Protein AF-A0A963CMS3-F1 (afdb_monomer_lite)

Foldseek 3Di:
DPPVVVVVCCVVPVVVVVVVVCVVVVVVVVVCVVVVVPDDDDPDDDPDDPPVVVVVVVVVVVDDDPVVCVVCVLLNQLVVLQVQLVCLLCQQDPVNQVVCCV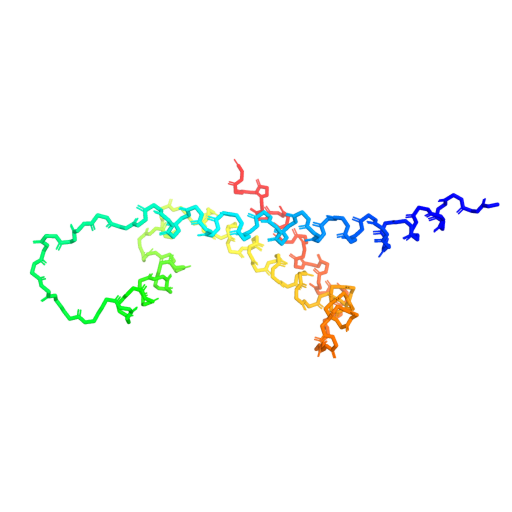PPVDGDHHDDPVVNVVSVVSNVVSVVSND

Sequence (131 aa):
MNESMDFLLWTRGTAFDVAVAIFVVGILIRLFEIISLGRAANLAAPKGSEFLPGMKTILTRTLPEGGTFKRQPLTILAGYLFHIGLLVSLLLFIPHIELFRETFGFGWPGLPNPIVDAAAVLGIVGLLAAL

Secondary structure (DSSP, 8-state):
--HHHHHHHHHHTHHHHHHHHHHHHHHHHHHHHHHHT------SPP-S-SHHHHHHHHHHTTSPPTTHHHH-HHHHHHHHHHHHHHHHHHHHSHHHHHHHHHHHS-------HHHHHHHHHHHHHHHHHH-

pLDDT: mean 91.12, std 6.3, range [59.16, 98.0]

Structure (mmCIF, N/CA/C/O backbone):
data_AF-A0A963CMS3-F1
#
_entry.id   AF-A0A963CMS3-F1
#
loop_
_atom_site.group_PDB
_atom_site.id
_atom_site.type_symbol
_atom_site.label_atom_id
_atom_site.label_alt_id
_atom_site.label_comp_id
_atom_site.label_asym_id
_atom_site.label_entity_id
_atom_site.label_seq_id
_atom_site.pdbx_PDB_ins_code
_atom_site.Cartn_x
_atom_site.Cartn_y
_atom_site.Cartn_z
_atom_site.occupancy
_atom_site.B_iso_or_equiv
_atom_site.auth_seq_id
_atom_site.auth_comp_id
_atom_site.auth_asym_id
_atom_site.auth_atom_id
_atom_site.pdbx_PDB_model_num
ATOM 1 N N . MET A 1 1 ? 23.034 -20.501 -22.072 1.00 59.16 1 MET A N 1
ATOM 2 C CA . MET A 1 1 ? 21.779 -20.129 -21.390 1.00 59.16 1 MET A CA 1
ATOM 3 C C . MET A 1 1 ? 22.159 -19.201 -20.257 1.00 59.16 1 MET A C 1
ATOM 5 O O . MET A 1 1 ? 23.158 -19.470 -19.599 1.00 59.16 1 MET A O 1
ATOM 9 N N . ASN A 1 2 ? 21.499 -18.052 -20.136 1.00 83.38 2 ASN A N 1
ATOM 10 C CA . ASN A 1 2 ? 21.787 -17.111 -19.060 1.00 83.38 2 ASN A CA 1
ATOM 11 C C . ASN A 1 2 ? 20.773 -17.390 -17.952 1.00 83.38 2 ASN A C 1
ATOM 13 O O . ASN A 1 2 ? 19.644 -16.921 -18.046 1.00 83.38 2 ASN A O 1
ATOM 17 N N . GLU A 1 3 ? 21.188 -18.143 -16.932 1.00 89.88 3 GLU A N 1
ATOM 18 C CA . GLU A 1 3 ? 20.364 -18.537 -15.775 1.00 89.88 3 GLU A CA 1
ATOM 19 C C . GLU A 1 3 ? 19.542 -17.365 -15.208 1.00 89.88 3 GLU A C 1
ATOM 21 O O . GLU A 1 3 ? 18.376 -17.520 -14.853 1.00 89.88 3 GLU A O 1
ATOM 26 N N . SER A 1 4 ? 20.116 -16.154 -15.185 1.00 91.12 4 SER A N 1
ATOM 27 C CA . SER A 1 4 ? 19.423 -14.956 -14.693 1.00 91.12 4 SER A CA 1
ATOM 28 C C . SER A 1 4 ? 18.253 -14.513 -15.581 1.00 91.12 4 SER A C 1
ATOM 30 O O . SER A 1 4 ? 17.224 -14.075 -15.067 1.00 91.12 4 SER A O 1
ATOM 32 N N . MET A 1 5 ? 18.380 -14.653 -16.904 1.00 92.56 5 MET A N 1
ATOM 33 C CA . MET A 1 5 ? 17.303 -14.345 -17.847 1.00 92.56 5 MET A CA 1
ATOM 34 C C . MET A 1 5 ? 16.213 -15.409 -17.810 1.00 92.56 5 MET A C 1
ATOM 36 O O . MET A 1 5 ? 15.036 -15.060 -17.839 1.00 92.56 5 MET A O 1
ATOM 40 N N . ASP A 1 6 ? 16.590 -16.680 -17.690 1.00 93.81 6 ASP A N 1
ATOM 41 C CA . ASP A 1 6 ? 15.631 -17.780 -17.587 1.00 93.81 6 ASP A CA 1
ATOM 42 C C . ASP A 1 6 ? 14.807 -17.657 -16.288 1.00 93.81 6 ASP A C 1
ATOM 44 O O . ASP A 1 6 ? 13.578 -17.763 -16.314 1.00 93.81 6 ASP A O 1
ATOM 48 N N . PHE A 1 7 ? 15.450 -17.296 -15.169 1.00 93.75 7 PHE A N 1
ATOM 49 C CA . PHE A 1 7 ? 14.768 -16.979 -13.909 1.00 93.75 7 PHE A CA 1
ATOM 50 C C . PHE A 1 7 ? 13.827 -15.772 -14.032 1.00 93.75 7 PHE A C 1
ATOM 52 O O . PHE A 1 7 ? 12.694 -15.806 -13.546 1.00 93.75 7 PHE A O 1
ATOM 59 N N . LEU A 1 8 ? 14.262 -14.701 -14.703 1.00 90.44 8 LEU A N 1
ATOM 60 C CA . LEU A 1 8 ? 13.435 -13.517 -14.940 1.00 90.44 8 LEU A CA 1
ATOM 61 C C . LEU A 1 8 ? 12.179 -13.851 -15.764 1.00 90.44 8 LEU A C 1
ATOM 63 O O . LEU A 1 8 ? 11.085 -13.390 -15.446 1.00 90.44 8 LEU A O 1
ATOM 67 N N . LEU A 1 9 ? 12.324 -14.652 -16.821 1.00 92.62 9 LEU A N 1
ATOM 68 C CA . LEU A 1 9 ? 11.205 -15.061 -17.671 1.00 92.62 9 LEU A CA 1
ATOM 69 C C . LEU A 1 9 ? 10.224 -15.961 -16.916 1.00 92.62 9 LEU A C 1
ATOM 71 O O . LEU A 1 9 ? 9.014 -15.778 -17.034 1.00 92.62 9 LEU A O 1
ATOM 75 N N . TRP A 1 10 ? 10.725 -16.883 -16.093 1.00 94.31 10 TRP A N 1
ATOM 76 C CA . TRP A 1 10 ? 9.871 -17.713 -15.245 1.00 94.31 10 TRP A CA 1
ATOM 77 C C . TRP A 1 10 ? 9.116 -16.885 -14.196 1.00 94.31 10 TRP A C 1
ATOM 79 O O . TRP A 1 10 ? 7.904 -17.054 -14.043 1.00 94.31 10 TRP A O 1
ATOM 89 N N . THR A 1 11 ? 9.810 -15.965 -13.512 1.00 91.44 11 THR A N 1
ATOM 90 C CA . THR A 1 11 ? 9.212 -15.113 -12.469 1.00 91.44 11 THR A CA 1
ATOM 91 C C . THR A 1 11 ? 8.155 -14.159 -13.009 1.00 91.44 11 THR A C 1
ATOM 93 O O . THR A 1 11 ? 7.147 -13.968 -12.339 1.00 91.44 11 THR A O 1
ATOM 96 N N . ARG A 1 12 ? 8.347 -13.586 -14.206 1.00 86.44 12 ARG A N 1
ATOM 97 C CA . ARG A 1 12 ? 7.353 -12.706 -14.849 1.00 86.44 12 ARG A CA 1
ATOM 98 C C . ARG A 1 12 ? 6.248 -13.452 -15.595 1.00 86.44 12 ARG A C 1
ATOM 100 O O . ARG A 1 12 ? 5.211 -12.861 -15.857 1.00 86.44 12 ARG A O 1
ATOM 107 N N . GLY A 1 13 ? 6.491 -14.702 -15.981 1.00 89.00 13 GLY A N 1
ATOM 108 C CA . GLY A 1 13 ? 5.522 -15.546 -16.672 1.00 89.00 13 GLY A CA 1
ATOM 109 C C . GLY A 1 13 ? 4.814 -16.480 -15.699 1.00 89.00 13 GLY A C 1
ATOM 110 O O . GLY A 1 13 ? 4.064 -16.054 -14.826 1.00 89.00 13 GLY A O 1
ATOM 111 N N . THR A 1 14 ? 5.100 -17.776 -15.820 1.00 94.81 14 THR A N 1
ATOM 112 C CA . THR A 1 14 ? 4.371 -18.840 -15.118 1.00 94.81 14 THR A CA 1
ATOM 113 C C . THR A 1 14 ? 4.286 -18.643 -13.603 1.00 94.81 14 THR A C 1
ATOM 115 O O . THR A 1 14 ? 3.241 -18.917 -13.018 1.00 94.81 14 THR A O 1
ATOM 118 N N . ALA A 1 15 ? 5.355 -18.186 -12.940 1.00 95.06 15 ALA A N 1
ATOM 119 C CA . ALA A 1 15 ? 5.319 -18.001 -11.489 1.00 95.06 15 ALA A CA 1
ATOM 120 C C . ALA A 1 15 ? 4.377 -16.860 -11.074 1.00 95.06 15 ALA A C 1
ATOM 122 O O . ALA A 1 15 ? 3.662 -16.990 -10.079 1.00 95.06 15 ALA A O 1
ATOM 123 N N . PHE A 1 16 ? 4.359 -15.768 -11.843 1.00 90.19 16 PHE A N 1
ATOM 124 C CA . PHE A 1 16 ? 3.450 -14.648 -11.626 1.00 90.19 16 PHE A CA 1
ATOM 125 C C . PHE A 1 16 ? 1.993 -15.077 -11.821 1.00 90.19 16 PHE A C 1
ATOM 127 O O . PHE A 1 16 ? 1.171 -14.836 -10.938 1.00 90.19 16 PHE A O 1
ATOM 134 N N . ASP A 1 17 ? 1.695 -15.807 -12.900 1.00 91.62 17 ASP A N 1
ATOM 135 C CA . ASP A 1 17 ? 0.347 -16.319 -13.176 1.00 91.62 17 ASP A CA 1
ATOM 136 C C . ASP A 1 17 ? -0.168 -17.209 -12.038 1.00 91.62 17 ASP A C 1
ATOM 138 O O . ASP A 1 17 ? -1.303 -17.063 -11.580 1.00 91.62 17 ASP A O 1
ATOM 142 N N . VAL A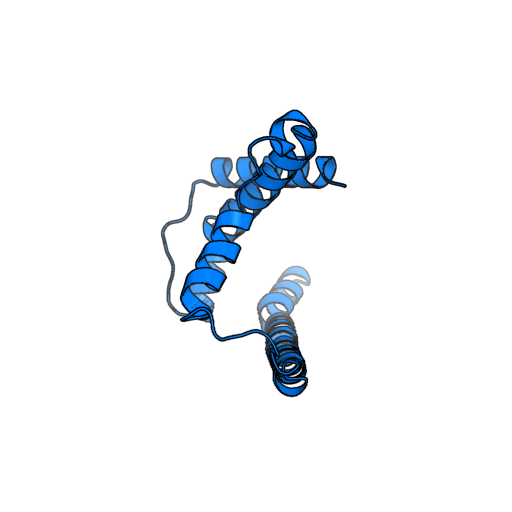 1 18 ? 0.684 -18.105 -11.528 1.00 96.25 18 VAL A N 1
ATOM 143 C CA . VAL A 1 18 ? 0.346 -18.973 -10.391 1.00 96.25 18 VAL A CA 1
ATOM 144 C C . VAL A 1 18 ? 0.102 -18.151 -9.123 1.00 96.25 18 VAL A C 1
ATOM 146 O O . VAL A 1 18 ? -0.879 -18.399 -8.419 1.00 96.25 18 VAL A O 1
ATOM 149 N N . ALA A 1 19 ? 0.949 -17.161 -8.829 1.00 95.25 19 ALA A N 1
ATOM 150 C CA . ALA A 1 19 ? 0.781 -16.298 -7.662 1.00 95.25 19 ALA A CA 1
ATOM 151 C C . ALA A 1 19 ? -0.537 -15.504 -7.722 1.00 95.25 19 ALA A C 1
ATOM 153 O O . ALA A 1 19 ? -1.278 -15.466 -6.736 1.00 95.25 19 ALA A O 1
ATOM 154 N N . VAL A 1 20 ? -0.867 -14.931 -8.884 1.00 91.75 20 VAL A N 1
ATOM 155 C CA . VAL A 1 20 ? -2.128 -14.207 -9.111 1.00 91.75 20 VAL A CA 1
ATOM 156 C C . VAL A 1 20 ? -3.325 -15.149 -9.002 1.00 91.75 20 VAL A C 1
ATOM 158 O O . VAL A 1 20 ? -4.305 -14.807 -8.340 1.00 91.75 20 VAL A O 1
ATOM 161 N N . ALA A 1 21 ? -3.250 -16.352 -9.575 1.00 95.31 21 ALA A N 1
ATOM 162 C CA . ALA A 1 21 ? -4.319 -17.340 -9.478 1.00 95.31 21 ALA A CA 1
ATOM 163 C C . ALA A 1 21 ? -4.605 -17.730 -8.019 1.00 95.31 21 ALA A C 1
ATOM 165 O O . ALA A 1 21 ? -5.761 -17.706 -7.595 1.00 95.31 21 ALA A O 1
ATOM 166 N N . ILE A 1 22 ? -3.565 -18.024 -7.229 1.00 97.50 22 ILE A N 1
ATOM 167 C CA . ILE A 1 22 ? -3.704 -18.342 -5.798 1.00 97.50 22 ILE A CA 1
ATOM 168 C C . ILE A 1 22 ? -4.321 -17.163 -5.041 1.00 97.50 22 ILE A C 1
ATOM 170 O O . ILE A 1 22 ? -5.242 -17.361 -4.250 1.00 97.50 22 ILE A O 1
ATOM 174 N N . PHE A 1 23 ? -3.850 -15.939 -5.293 1.00 95.94 23 PHE A N 1
ATOM 175 C CA . PHE A 1 23 ? -4.376 -14.732 -4.658 1.00 95.94 23 PHE A CA 1
ATOM 176 C C . PHE A 1 23 ? -5.867 -14.521 -4.959 1.00 95.94 23 PHE A C 1
ATOM 178 O O . PHE A 1 23 ? -6.662 -14.344 -4.035 1.00 95.94 23 PHE A O 1
ATOM 185 N N . VAL A 1 24 ? -6.264 -14.594 -6.234 1.00 95.94 24 VAL A N 1
ATOM 186 C CA . VAL A 1 24 ? -7.656 -14.391 -6.66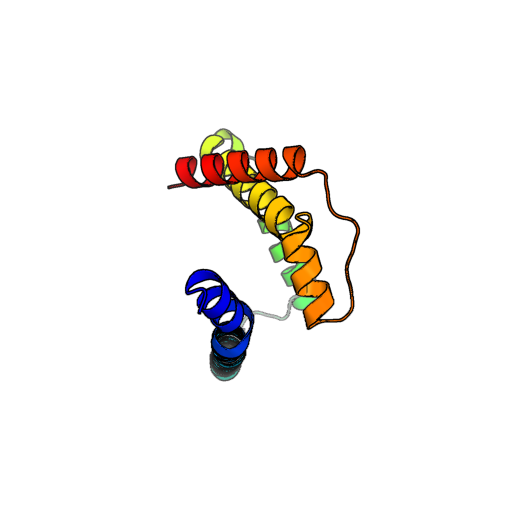3 1.00 95.94 24 VAL A CA 1
ATOM 187 C C . VAL A 1 24 ? -8.561 -15.486 -6.108 1.00 95.94 24 VAL A C 1
ATOM 189 O O . VAL A 1 24 ? -9.577 -15.180 -5.485 1.00 95.94 24 VAL A O 1
ATOM 192 N N . VAL A 1 25 ? -8.190 -16.759 -6.276 1.00 98.00 25 VAL A N 1
ATOM 193 C CA . VAL A 1 25 ? -8.974 -17.891 -5.759 1.00 98.00 25 VAL A CA 1
ATOM 194 C C . VAL A 1 25 ? -9.088 -17.816 -4.236 1.00 98.00 25 VAL A C 1
ATOM 196 O O . VAL A 1 25 ? -10.182 -17.971 -3.696 1.00 98.00 25 VAL A O 1
ATOM 199 N N . GLY A 1 26 ? -7.992 -17.506 -3.541 1.00 97.81 26 GLY A N 1
ATOM 200 C CA . GLY A 1 26 ? -7.974 -17.342 -2.089 1.00 97.81 26 GLY A CA 1
ATOM 201 C C . GLY A 1 26 ? -8.903 -16.227 -1.607 1.00 97.81 26 GLY A C 1
ATOM 202 O O . GLY A 1 26 ? -9.675 -16.439 -0.671 1.00 97.81 26 GLY A O 1
ATOM 203 N N . ILE A 1 27 ? -8.896 -15.063 -2.269 1.00 97.25 27 ILE A N 1
ATOM 204 C CA . ILE A 1 27 ? -9.828 -13.967 -1.964 1.00 97.25 27 ILE A CA 1
ATOM 205 C C . ILE A 1 27 ? -11.275 -14.400 -2.189 1.00 97.25 27 ILE A C 1
ATOM 207 O O . ILE A 1 27 ? -12.117 -14.149 -1.328 1.00 97.25 27 ILE A O 1
ATOM 211 N N . LEU A 1 28 ? -11.579 -15.053 -3.313 1.00 97.88 28 LEU A N 1
ATOM 212 C CA . LEU A 1 28 ? -12.943 -15.482 -3.628 1.00 97.88 28 LEU A CA 1
ATOM 213 C C . LEU A 1 28 ? -13.478 -16.477 -2.593 1.00 97.88 28 LEU A C 1
ATOM 215 O O . LEU A 1 28 ? -14.591 -16.295 -2.101 1.00 97.88 28 LEU A O 1
ATOM 219 N N . ILE A 1 29 ? -12.673 -17.473 -2.211 1.00 97.75 29 ILE A N 1
ATOM 220 C CA . ILE A 1 29 ? -13.027 -18.432 -1.155 1.00 97.75 29 ILE A CA 1
ATOM 221 C C . ILE A 1 29 ? -13.259 -17.696 0.166 1.00 97.75 29 ILE A C 1
ATOM 223 O O . ILE A 1 29 ? -14.288 -17.890 0.808 1.00 97.75 29 ILE A O 1
ATOM 227 N N . ARG A 1 30 ? -12.351 -16.793 0.553 1.00 96.44 30 ARG A N 1
ATOM 228 C CA . ARG A 1 30 ? -12.457 -16.056 1.816 1.00 96.44 30 ARG A CA 1
ATOM 229 C C . ARG A 1 30 ? -13.698 -15.168 1.879 1.00 96.44 30 ARG A C 1
ATOM 231 O O . ARG A 1 30 ? -14.359 -15.102 2.913 1.00 96.44 30 ARG A O 1
ATOM 238 N N . LEU A 1 31 ? -14.024 -14.483 0.785 1.00 96.06 31 LEU A N 1
ATOM 239 C CA . LEU A 1 31 ? -15.239 -13.676 0.689 1.00 96.06 31 LEU A CA 1
ATOM 240 C C . LEU A 1 31 ? -16.489 -14.557 0.747 1.00 96.06 31 LEU A C 1
ATOM 242 O O . LEU A 1 31 ? -17.434 -14.210 1.453 1.00 96.06 31 LEU A O 1
ATOM 246 N N . PHE A 1 32 ? -16.478 -15.705 0.066 1.00 96.81 32 PHE A N 1
ATOM 247 C CA . PHE A 1 32 ? -17.571 -16.670 0.123 1.00 96.81 32 PHE A CA 1
ATOM 248 C C . PHE A 1 32 ? -17.807 -17.183 1.550 1.00 96.81 32 PHE A C 1
ATOM 250 O O . PHE A 1 32 ? -18.943 -17.152 2.012 1.00 96.81 32 PHE A O 1
ATOM 257 N N . GLU A 1 33 ? -16.756 -17.567 2.282 1.00 95.62 33 GLU A N 1
ATOM 258 C CA . GLU A 1 33 ? -16.852 -17.976 3.692 1.00 95.62 33 GLU A CA 1
ATOM 259 C C . GLU A 1 33 ? -17.503 -16.891 4.559 1.00 95.62 33 GLU A C 1
ATOM 261 O O . GLU A 1 33 ? -18.464 -17.158 5.281 1.00 95.62 33 GLU A O 1
ATOM 266 N N . ILE A 1 34 ? -17.000 -15.653 4.470 1.00 94.06 34 ILE A N 1
ATOM 267 C CA . ILE A 1 34 ? -17.480 -14.521 5.276 1.00 94.06 34 ILE A CA 1
ATOM 268 C C . ILE A 1 34 ? -18.952 -14.222 4.980 1.00 94.06 34 ILE A C 1
ATOM 270 O O . ILE A 1 34 ? -19.726 -13.962 5.901 1.00 94.06 34 ILE A O 1
ATOM 274 N N . ILE A 1 35 ? -19.350 -14.256 3.707 1.00 93.00 35 ILE A N 1
ATOM 275 C CA . ILE A 1 35 ? -20.733 -13.985 3.301 1.00 93.00 35 ILE A CA 1
ATOM 276 C C . ILE A 1 35 ? -21.646 -15.159 3.687 1.00 93.00 35 ILE A C 1
ATOM 278 O O . ILE A 1 35 ? -22.756 -14.928 4.165 1.00 93.00 35 ILE A O 1
ATOM 282 N N . SER A 1 36 ? -21.175 -16.402 3.551 1.00 94.50 36 SER A N 1
ATOM 283 C CA . SER A 1 36 ? -21.934 -17.613 3.889 1.00 94.50 36 SER A CA 1
ATOM 284 C C . SER A 1 36 ? -22.180 -17.774 5.390 1.00 94.50 36 SER A C 1
ATOM 286 O O . SER A 1 36 ? -23.182 -18.378 5.766 1.00 94.50 36 SER A O 1
ATOM 288 N N . LEU A 1 37 ? -21.297 -17.256 6.249 1.00 93.88 37 LEU A N 1
ATOM 289 C CA . LEU A 1 37 ? -21.502 -17.238 7.703 1.00 93.88 37 LEU A CA 1
ATOM 290 C C . LEU A 1 37 ? -22.707 -16.374 8.107 1.00 93.88 37 LEU A C 1
ATOM 292 O O . LEU A 1 37 ? -23.311 -16.604 9.155 1.00 93.88 37 LEU A O 1
ATOM 296 N N . GLY A 1 38 ? -23.075 -15.397 7.274 1.00 86.69 38 GLY A N 1
ATOM 297 C CA . GLY A 1 38 ? -24.143 -14.451 7.568 1.00 86.69 38 GLY A CA 1
ATOM 298 C C . GLY A 1 38 ? -23.842 -13.575 8.790 1.00 86.69 38 GLY A C 1
ATOM 299 O O . GLY A 1 38 ? -22.754 -13.583 9.365 1.00 86.69 38 GLY A O 1
ATOM 300 N N . ARG A 1 39 ? -24.823 -12.764 9.189 1.00 85.19 39 ARG A N 1
ATOM 301 C CA . ARG A 1 39 ? -24.771 -11.971 10.424 1.00 85.19 39 ARG A CA 1
ATOM 302 C C . ARG A 1 39 ? -25.902 -12.414 11.338 1.00 85.19 39 ARG A C 1
ATOM 304 O O . ARG A 1 39 ? -26.995 -12.713 10.863 1.00 85.19 39 ARG A O 1
ATOM 311 N N . ALA A 1 40 ? -25.647 -12.427 12.644 1.00 84.50 40 ALA A N 1
ATOM 312 C CA . ALA A 1 40 ? -26.702 -12.646 13.626 1.00 84.50 40 ALA A CA 1
ATOM 313 C C . ALA A 1 40 ? -27.801 -11.582 13.477 1.00 84.50 40 ALA A C 1
ATOM 315 O O . ALA A 1 40 ? -27.521 -10.433 13.120 1.00 84.50 40 ALA A O 1
ATOM 316 N N . ALA A 1 41 ? -29.047 -11.968 13.763 1.00 83.69 41 ALA A N 1
ATOM 317 C CA . ALA A 1 41 ? -30.171 -11.045 13.725 1.00 83.69 41 ALA A CA 1
ATOM 318 C C . ALA A 1 41 ? -29.925 -9.871 14.686 1.00 83.69 41 ALA A C 1
ATOM 320 O O . ALA A 1 41 ? -29.647 -10.066 15.871 1.00 83.69 41 ALA A O 1
ATOM 321 N N . ASN A 1 42 ? -30.030 -8.646 14.170 1.00 82.75 42 ASN A N 1
ATOM 322 C CA . ASN A 1 42 ? -29.932 -7.449 14.990 1.00 82.75 42 ASN A CA 1
ATOM 323 C C . ASN A 1 42 ? -31.253 -7.257 15.748 1.00 82.75 42 ASN A C 1
ATOM 325 O O . ASN A 1 42 ? -32.262 -6.886 15.157 1.00 82.75 42 ASN A O 1
ATOM 329 N N . LEU A 1 43 ? -31.248 -7.536 17.053 1.00 87.44 43 LEU A N 1
ATOM 330 C CA . LEU A 1 43 ? -32.432 -7.420 17.914 1.00 87.44 43 LEU A CA 1
ATOM 331 C C . LEU A 1 43 ? -32.715 -5.975 18.366 1.00 87.44 43 LEU A C 1
ATOM 333 O O . LEU A 1 43 ? -33.685 -5.730 19.082 1.00 87.44 43 LEU A O 1
ATOM 337 N N . ALA A 1 44 ? -31.866 -5.012 17.999 1.00 83.88 44 ALA A N 1
ATOM 338 C CA . ALA A 1 44 ? -32.081 -3.613 18.337 1.00 83.88 44 ALA A CA 1
ATOM 339 C C . ALA A 1 44 ? -33.173 -2.985 17.455 1.00 83.88 44 ALA A C 1
ATOM 341 O O . ALA A 1 44 ? -33.317 -3.316 16.280 1.00 83.88 44 ALA A O 1
ATOM 342 N N . ALA A 1 45 ? -33.909 -2.018 18.011 1.00 84.69 45 ALA A N 1
ATOM 343 C CA . ALA A 1 45 ? -34.862 -1.228 17.238 1.00 84.69 45 ALA A CA 1
ATOM 344 C C . ALA A 1 45 ? -34.163 -0.548 16.035 1.00 84.69 45 ALA A C 1
ATOM 346 O O . ALA A 1 45 ? -33.063 -0.011 16.219 1.00 84.69 45 ALA A O 1
ATOM 347 N N . PRO A 1 46 ? -34.771 -0.523 14.832 1.00 80.25 46 PRO A N 1
ATOM 348 C CA . PRO A 1 46 ? -34.171 0.104 13.656 1.00 80.25 46 PRO A CA 1
ATOM 349 C C . PRO A 1 46 ? -33.884 1.593 13.896 1.00 80.25 46 PRO A C 1
ATOM 351 O O . PRO A 1 46 ? -34.792 2.365 14.196 1.00 80.25 46 PRO A O 1
ATOM 354 N N . LYS A 1 47 ? -32.618 2.011 13.754 1.00 79.19 47 LYS A N 1
ATOM 355 C CA . LYS A 1 47 ? -32.173 3.410 13.954 1.00 79.19 47 LYS A CA 1
ATOM 356 C C . LYS A 1 47 ? -31.910 4.170 12.643 1.00 79.19 47 LYS A C 1
ATOM 358 O O . LYS A 1 47 ? -31.283 5.226 12.666 1.00 79.19 47 LYS A O 1
ATOM 363 N N . GLY A 1 48 ? -32.391 3.652 11.510 1.00 80.94 48 GLY A N 1
ATOM 364 C CA . GLY A 1 48 ? -32.206 4.230 10.174 1.00 80.94 48 GLY A CA 1
ATOM 365 C C . GLY A 1 48 ? -31.301 3.387 9.270 1.00 80.94 48 GLY A C 1
ATOM 366 O O . GLY A 1 48 ? -31.102 2.201 9.517 1.00 80.94 48 GLY A O 1
ATOM 367 N N . SER A 1 49 ? -30.774 4.001 8.204 1.00 82.19 49 SER A N 1
ATOM 368 C CA . SER A 1 49 ? -29.869 3.340 7.250 1.00 82.19 49 SER A CA 1
ATOM 369 C C . SER A 1 49 ? -28.559 2.929 7.922 1.00 82.19 49 SER A C 1
ATOM 371 O O . SER A 1 49 ? -27.907 3.754 8.556 1.00 82.19 49 SER A O 1
ATOM 373 N N . GLU A 1 50 ? -28.153 1.670 7.759 1.00 78.88 50 GLU A N 1
ATOM 374 C CA . GLU A 1 50 ? -26.925 1.127 8.357 1.00 78.88 50 GLU A CA 1
ATOM 375 C C . GLU A 1 50 ? -25.666 1.454 7.535 1.00 78.88 50 GLU A C 1
ATOM 377 O O . GLU A 1 50 ? -24.562 1.542 8.074 1.00 78.88 50 GLU A O 1
ATOM 382 N N . PHE A 1 51 ? -25.822 1.676 6.226 1.00 83.44 51 PHE A N 1
ATOM 383 C CA . PHE A 1 51 ? -24.699 1.786 5.294 1.00 83.44 51 PHE A CA 1
ATOM 384 C C . PHE A 1 51 ? -23.907 3.087 5.467 1.00 83.44 51 PHE A C 1
ATOM 386 O O . PHE A 1 51 ? -22.690 3.060 5.654 1.00 83.44 51 PHE A O 1
ATOM 393 N N . LEU A 1 52 ? -24.596 4.233 5.453 1.00 85.88 52 LEU A N 1
ATOM 394 C CA . LEU A 1 52 ? -23.950 5.546 5.530 1.00 85.88 52 LEU A CA 1
ATOM 395 C C . LEU A 1 52 ? -23.230 5.767 6.879 1.00 85.88 52 LEU A C 1
ATOM 397 O O . LEU A 1 52 ? -22.070 6.192 6.867 1.00 85.88 52 LEU A O 1
ATOM 401 N N . PRO A 1 53 ? -23.837 5.443 8.042 1.00 84.75 53 PRO A N 1
ATOM 402 C CA . PRO A 1 53 ? -23.134 5.499 9.320 1.00 84.75 53 PRO A CA 1
ATOM 403 C C . PRO A 1 53 ? -21.951 4.530 9.377 1.00 84.75 53 PRO A C 1
ATOM 405 O O . PRO A 1 53 ? -20.898 4.914 9.874 1.00 84.75 53 PRO A O 1
ATOM 408 N N . GLY A 1 54 ? -22.084 3.320 8.817 1.00 85.50 54 GLY A N 1
ATOM 409 C CA . GLY A 1 54 ? -20.996 2.343 8.748 1.00 85.50 54 GLY A CA 1
ATOM 410 C C . GLY A 1 54 ? -19.787 2.856 7.964 1.00 85.50 54 GLY A C 1
ATOM 411 O O . GLY A 1 54 ? -18.665 2.819 8.468 1.00 85.50 54 GLY A O 1
ATOM 412 N N . MET A 1 55 ? -20.009 3.426 6.774 1.00 87.75 55 MET A N 1
ATOM 413 C CA . MET A 1 55 ? -18.945 4.061 5.985 1.00 87.75 55 MET A CA 1
ATOM 414 C C . MET A 1 55 ? -18.276 5.210 6.743 1.00 87.75 55 MET A C 1
ATOM 416 O O . MET A 1 55 ? -17.048 5.304 6.778 1.00 87.75 55 MET A O 1
ATOM 420 N N . LYS A 1 56 ? -19.072 6.066 7.397 1.00 87.94 56 LYS A N 1
ATOM 421 C CA . LYS A 1 56 ? -18.547 7.151 8.233 1.00 87.94 56 LYS A CA 1
ATOM 422 C C . LYS A 1 56 ? -17.672 6.600 9.358 1.00 87.94 56 LYS A C 1
ATOM 424 O O . LYS A 1 56 ? -16.600 7.142 9.611 1.00 87.94 56 LYS A O 1
ATOM 429 N N . THR A 1 57 ? -18.090 5.523 10.021 1.00 87.62 57 THR A N 1
ATOM 430 C CA . THR A 1 57 ? -17.288 4.888 11.071 1.00 87.62 57 THR A CA 1
ATOM 431 C C . THR A 1 57 ? -15.956 4.385 10.527 1.00 87.62 57 THR A C 1
ATOM 433 O O . THR A 1 57 ? -14.935 4.695 11.128 1.00 87.62 57 THR A O 1
ATOM 436 N N . ILE A 1 58 ? -15.939 3.705 9.377 1.00 87.75 58 ILE A N 1
ATOM 437 C CA . ILE A 1 58 ? -14.695 3.219 8.756 1.00 87.75 58 ILE A CA 1
ATOM 438 C C . ILE A 1 58 ? -13.719 4.380 8.527 1.00 87.75 58 ILE A C 1
ATOM 440 O O . ILE A 1 58 ? -12.581 4.311 8.978 1.00 87.75 58 ILE A O 1
ATOM 444 N N . LEU A 1 59 ? -14.179 5.478 7.918 1.00 86.62 59 LEU A N 1
ATOM 445 C CA . LEU A 1 59 ? -13.329 6.639 7.624 1.00 86.62 59 LEU A CA 1
ATOM 446 C C . LEU A 1 59 ? -12.888 7.399 8.880 1.00 86.62 59 LEU A C 1
ATOM 448 O O . LEU A 1 59 ? -11.747 7.822 8.993 1.00 86.62 59 LEU A O 1
ATOM 452 N N . THR A 1 60 ? -13.775 7.586 9.856 1.00 85.81 60 THR A N 1
ATOM 453 C CA . THR A 1 60 ? -13.406 8.301 11.094 1.00 85.81 60 THR A CA 1
ATOM 454 C C . THR A 1 60 ? -12.412 7.517 11.945 1.00 85.81 60 THR A C 1
ATOM 456 O O . THR A 1 60 ? -11.628 8.121 12.670 1.00 85.81 60 THR A O 1
ATOM 459 N N . ARG A 1 61 ? -12.414 6.183 11.842 1.00 84.31 61 ARG A N 1
ATOM 460 C CA . ARG A 1 61 ? -11.516 5.296 12.587 1.00 84.31 61 ARG A CA 1
ATOM 461 C C . ARG A 1 61 ? -10.127 5.161 11.968 1.00 84.31 61 ARG A C 1
ATOM 463 O O . ARG A 1 61 ? -9.248 4.627 12.635 1.00 84.31 61 ARG A O 1
ATOM 470 N N . THR A 1 62 ? -9.894 5.666 10.753 1.00 81.56 62 THR A N 1
ATOM 471 C CA . THR A 1 62 ? -8.531 5.761 10.201 1.00 81.56 62 THR A CA 1
ATOM 472 C C . THR A 1 62 ? -7.740 6.931 10.784 1.00 81.56 62 THR A C 1
ATOM 474 O O . THR A 1 62 ? -6.533 7.005 10.568 1.00 81.56 62 THR A O 1
ATOM 477 N N . LEU A 1 63 ? -8.398 7.864 11.482 1.00 82.62 63 LEU A N 1
ATOM 478 C CA . LEU A 1 63 ? -7.762 9.002 12.141 1.00 82.62 63 LEU A CA 1
ATOM 479 C C . LEU A 1 63 ? -7.591 8.725 13.643 1.00 82.62 63 LEU A C 1
ATOM 481 O O . LEU A 1 63 ? -8.495 8.165 14.268 1.00 82.62 63 LEU A O 1
ATOM 485 N N . PRO A 1 64 ? -6.463 9.124 14.256 1.00 78.31 64 PRO A N 1
ATOM 486 C CA . PRO A 1 64 ? -6.256 8.957 15.683 1.00 78.31 64 PRO A CA 1
ATOM 487 C C . PRO A 1 64 ? -7.231 9.841 16.463 1.00 78.31 64 PRO A C 1
ATOM 489 O O . PRO A 1 64 ? -7.421 11.019 16.157 1.00 78.31 64 PRO A O 1
ATOM 492 N N . GLU A 1 65 ? -7.823 9.285 17.517 1.00 80.00 65 GLU A N 1
ATOM 493 C CA . GLU A 1 65 ? -8.640 10.060 18.448 1.00 80.00 65 GLU A CA 1
ATOM 494 C C . GLU A 1 65 ? -7.776 11.130 19.146 1.00 80.00 65 GLU A C 1
ATOM 496 O O . GLU A 1 65 ? -6.607 10.896 19.469 1.00 80.00 65 GLU A O 1
ATOM 501 N N . GLY A 1 66 ? -8.349 12.310 19.415 1.00 74.88 66 GLY A N 1
ATOM 502 C CA . GLY A 1 66 ? -7.607 13.497 19.878 1.00 74.88 66 GLY A CA 1
ATOM 503 C C . GLY A 1 66 ? -6.828 13.338 21.197 1.00 74.88 66 GLY A C 1
ATOM 504 O O . GLY A 1 66 ? -5.983 14.174 21.517 1.00 74.88 66 GLY A O 1
ATOM 505 N N . GLY A 1 67 ? -7.072 12.266 21.959 1.00 77.75 67 GLY A N 1
ATOM 506 C CA . GLY A 1 67 ? -6.312 11.903 23.162 1.00 77.75 67 GLY A CA 1
ATOM 507 C C . GLY A 1 67 ? -5.223 10.847 22.941 1.00 77.75 67 GLY A C 1
ATOM 508 O O . GLY A 1 67 ? -4.252 10.810 23.697 1.00 77.75 67 GLY A O 1
ATOM 509 N N . THR A 1 68 ? -5.342 10.011 21.909 1.00 81.50 68 THR A N 1
ATOM 510 C CA . THR A 1 68 ? -4.428 8.885 21.662 1.00 81.50 68 THR A CA 1
ATOM 511 C C . THR A 1 68 ? -3.064 9.378 21.203 1.00 81.50 68 THR A C 1
ATOM 513 O O . THR A 1 68 ? -2.046 8.873 21.670 1.00 81.50 68 THR A O 1
ATOM 516 N N . PHE A 1 69 ? -3.023 10.447 20.400 1.00 82.94 69 PHE A N 1
ATOM 517 C CA . PHE A 1 69 ? -1.761 11.064 19.979 1.00 82.94 69 PHE A CA 1
ATOM 518 C C . PHE A 1 69 ? -0.914 11.555 21.158 1.00 82.94 69 PHE A C 1
ATOM 520 O O . PHE A 1 69 ? 0.302 11.415 21.139 1.00 82.94 69 PHE A O 1
ATOM 527 N N . LYS A 1 70 ? -1.541 12.059 22.229 1.00 84.50 70 LYS A N 1
ATOM 528 C CA . LYS A 1 70 ? -0.814 12.491 23.435 1.00 84.50 70 LYS A CA 1
ATOM 529 C C . LYS A 1 70 ? -0.244 11.324 24.242 1.00 84.50 70 LYS A C 1
ATOM 531 O O . LYS A 1 70 ? 0.727 11.512 24.963 1.00 84.50 70 LYS A O 1
ATOM 536 N N . ARG A 1 71 ? -0.865 10.145 24.160 1.00 87.44 71 ARG A N 1
ATOM 537 C CA . ARG A 1 71 ? -0.483 8.957 24.938 1.00 87.44 71 ARG A CA 1
ATOM 538 C C . ARG A 1 71 ? 0.532 8.083 24.208 1.00 87.44 71 ARG A C 1
ATOM 540 O O . ARG A 1 71 ? 1.419 7.535 24.848 1.00 87.44 71 ARG A O 1
ATOM 547 N N . GLN A 1 72 ? 0.393 7.944 22.890 1.00 89.56 72 GLN A N 1
ATOM 548 C CA . GLN A 1 72 ? 1.220 7.064 22.058 1.00 89.56 72 GLN A CA 1
ATOM 549 C C . GLN A 1 72 ? 1.605 7.746 20.730 1.00 89.56 72 GLN A C 1
ATOM 551 O O . GLN A 1 72 ? 1.244 7.265 19.652 1.00 89.56 72 GLN A O 1
ATOM 556 N N . PRO A 1 73 ? 2.330 8.880 20.780 1.00 88.50 73 PRO A N 1
ATOM 557 C CA . PRO A 1 73 ? 2.692 9.633 19.579 1.00 88.50 73 PRO A CA 1
ATOM 558 C C . PRO A 1 73 ? 3.583 8.821 18.636 1.00 88.50 73 PRO A C 1
ATOM 560 O O . PRO A 1 73 ? 3.395 8.880 17.423 1.00 88.50 73 PRO A O 1
ATOM 563 N N . LEU A 1 74 ? 4.513 8.029 19.187 1.00 90.75 74 LEU A N 1
ATOM 564 C CA . LEU A 1 74 ? 5.435 7.215 18.397 1.00 90.75 74 LEU A CA 1
ATOM 565 C C . LEU A 1 74 ? 4.689 6.168 17.568 1.00 90.75 74 LEU A C 1
ATOM 567 O O . LEU A 1 74 ? 4.897 6.105 16.365 1.00 90.75 74 LEU A O 1
ATOM 571 N N . THR A 1 75 ? 3.778 5.409 18.180 1.00 90.75 75 THR A N 1
ATOM 572 C CA . THR A 1 75 ? 2.986 4.381 17.486 1.00 90.75 75 THR A CA 1
ATOM 573 C C . THR A 1 75 ? 2.164 4.975 16.346 1.00 90.75 75 THR A C 1
ATOM 575 O O . THR A 1 75 ? 2.127 4.419 15.252 1.00 90.75 75 THR A O 1
ATOM 578 N N . ILE A 1 76 ? 1.528 6.129 16.578 1.00 91.38 76 ILE A N 1
ATOM 579 C CA . ILE A 1 76 ? 0.730 6.796 15.547 1.00 91.38 76 ILE A CA 1
ATOM 580 C C . ILE A 1 76 ? 1.625 7.290 14.409 1.00 91.38 76 ILE A C 1
ATOM 582 O O . ILE A 1 76 ? 1.331 7.026 13.245 1.00 91.38 76 ILE A O 1
ATOM 586 N N . LEU A 1 77 ? 2.723 7.979 14.726 1.00 92.69 77 LEU A N 1
ATOM 587 C CA . LEU A 1 77 ? 3.631 8.508 13.712 1.00 92.69 77 LEU A CA 1
ATOM 588 C C . LEU A 1 77 ? 4.291 7.388 12.901 1.00 92.69 77 LEU A C 1
ATOM 590 O O . LEU A 1 77 ? 4.302 7.457 11.677 1.00 92.69 77 LEU A O 1
ATOM 594 N N . ALA A 1 78 ? 4.785 6.345 13.568 1.00 94.31 78 ALA A N 1
ATOM 595 C CA . ALA A 1 78 ? 5.384 5.172 12.940 1.00 94.31 78 ALA A CA 1
ATOM 596 C C . ALA A 1 78 ? 4.387 4.467 12.009 1.00 94.31 78 ALA A C 1
ATOM 598 O O . ALA A 1 78 ? 4.709 4.192 10.853 1.00 94.31 78 ALA A O 1
ATOM 599 N N . GLY A 1 79 ? 3.144 4.280 12.468 1.00 92.94 79 GLY A N 1
ATOM 600 C CA . GLY A 1 79 ? 2.065 3.728 11.655 1.00 92.94 79 GLY A CA 1
ATOM 601 C C . GLY A 1 79 ? 1.781 4.567 10.408 1.00 92.94 79 GLY A C 1
ATOM 602 O O . GLY A 1 79 ? 1.701 4.017 9.311 1.00 92.94 79 GLY A O 1
ATOM 603 N N . TYR A 1 80 ? 1.675 5.893 10.536 1.00 93.19 80 TYR A N 1
ATOM 604 C CA . TYR A 1 80 ? 1.457 6.764 9.377 1.00 93.19 80 TYR A CA 1
ATOM 605 C C . TYR A 1 80 ? 2.644 6.791 8.418 1.00 93.19 80 TYR A C 1
ATOM 607 O O . TYR A 1 80 ? 2.430 6.719 7.210 1.00 93.19 80 TYR A O 1
ATOM 615 N N . LEU A 1 81 ? 3.875 6.857 8.927 1.00 95.75 81 LEU A N 1
ATOM 616 C CA . LEU A 1 81 ? 5.080 6.801 8.099 1.00 95.75 81 LEU A CA 1
ATOM 617 C C . LEU A 1 81 ? 5.137 5.502 7.296 1.00 95.75 81 LEU A C 1
ATOM 619 O O . LEU A 1 81 ? 5.381 5.549 6.093 1.00 95.75 81 L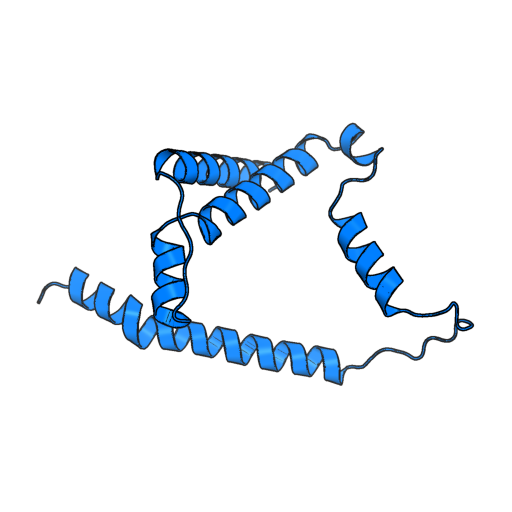EU A O 1
ATOM 623 N N . PHE A 1 82 ? 4.830 4.369 7.933 1.00 96.06 82 PHE A N 1
ATOM 624 C CA . PHE A 1 82 ? 4.739 3.080 7.257 1.00 96.06 82 PHE A CA 1
ATOM 625 C C . PHE A 1 82 ? 3.689 3.090 6.141 1.00 96.06 82 PHE A C 1
ATOM 627 O O . PHE A 1 82 ? 4.020 2.804 4.993 1.00 96.06 82 PHE A O 1
ATOM 634 N N . HIS A 1 83 ? 2.439 3.459 6.442 1.00 95.19 83 HIS A N 1
ATOM 635 C CA . HIS A 1 83 ? 1.361 3.404 5.449 1.00 95.19 83 HIS A CA 1
ATOM 636 C C . HIS A 1 83 ? 1.577 4.392 4.300 1.00 95.19 83 HIS A C 1
ATOM 638 O O . HIS A 1 83 ? 1.365 4.036 3.144 1.00 95.19 83 HIS A O 1
ATOM 644 N N . ILE A 1 84 ? 2.015 5.619 4.590 1.00 96.00 84 ILE A N 1
ATOM 645 C CA . ILE A 1 84 ? 2.288 6.621 3.554 1.00 96.00 84 ILE A CA 1
ATOM 646 C C . ILE A 1 84 ? 3.474 6.171 2.695 1.00 96.00 84 ILE A C 1
ATOM 648 O O . ILE A 1 84 ? 3.370 6.193 1.470 1.00 96.00 84 ILE A O 1
ATOM 652 N N . GLY A 1 85 ? 4.567 5.715 3.314 1.00 96.81 85 GLY A N 1
ATOM 653 C CA . GLY A 1 85 ? 5.735 5.198 2.600 1.00 96.81 85 GLY A CA 1
ATOM 654 C C . GLY A 1 85 ? 5.389 4.011 1.700 1.00 96.81 85 GLY A C 1
ATOM 655 O O . GLY A 1 85 ? 5.773 3.986 0.528 1.00 96.81 85 GLY A O 1
ATOM 656 N N . LEU A 1 86 ? 4.586 3.072 2.210 1.00 96.31 86 LEU A N 1
ATOM 657 C CA . LEU A 1 86 ? 4.069 1.929 1.461 1.00 96.31 86 LEU A CA 1
ATOM 658 C C . LEU A 1 86 ? 3.2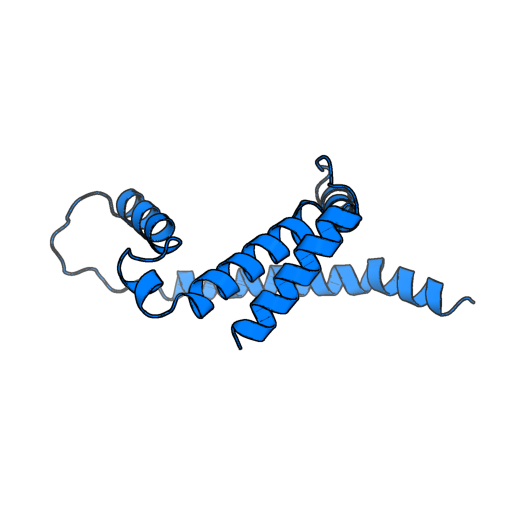08 2.371 0.273 1.00 96.31 86 LEU A C 1
ATOM 660 O O . LEU A 1 86 ? 3.428 1.903 -0.839 1.00 96.31 86 LEU A O 1
ATOM 664 N N . LEU A 1 87 ? 2.248 3.277 0.483 1.00 96.69 87 LEU A N 1
ATOM 665 C CA . LEU A 1 87 ? 1.344 3.740 -0.573 1.00 96.69 87 LEU A CA 1
ATOM 666 C C . LEU A 1 87 ? 2.085 4.507 -1.670 1.00 96.69 87 LEU A C 1
ATOM 668 O O . LEU A 1 87 ? 1.808 4.291 -2.847 1.00 96.69 87 LEU A O 1
ATOM 672 N N . VAL A 1 88 ? 3.051 5.356 -1.310 1.00 97.19 88 VAL A N 1
ATOM 673 C CA . VAL A 1 88 ? 3.905 6.046 -2.289 1.00 97.19 88 VAL A CA 1
ATOM 674 C C . VAL A 1 88 ? 4.727 5.034 -3.086 1.00 97.19 88 VAL A C 1
ATOM 676 O O . VAL A 1 88 ? 4.764 5.113 -4.310 1.00 97.19 88 VAL A O 1
ATOM 679 N N . SER A 1 89 ? 5.331 4.049 -2.421 1.00 96.12 89 SER A N 1
ATOM 680 C CA . SER A 1 89 ? 6.150 3.025 -3.085 1.00 96.12 89 SER A CA 1
ATOM 681 C C . SER A 1 89 ? 5.327 2.115 -4.001 1.00 96.12 89 SER A C 1
ATOM 683 O O . SER A 1 89 ? 5.765 1.764 -5.094 1.00 96.12 89 SER A O 1
ATOM 685 N N . LEU A 1 90 ? 4.120 1.744 -3.580 1.00 95.06 90 LEU A N 1
ATOM 686 C CA . LEU A 1 90 ? 3.236 0.869 -4.343 1.00 95.06 90 LEU A CA 1
ATOM 687 C C . LEU A 1 90 ? 2.593 1.596 -5.526 1.00 95.06 90 LEU A C 1
ATOM 689 O O . LEU A 1 90 ? 2.514 1.040 -6.615 1.00 95.06 90 LEU A O 1
ATOM 693 N N . LEU A 1 91 ? 2.110 2.824 -5.319 1.00 96.00 91 LEU A N 1
ATOM 694 C CA . LEU A 1 91 ? 1.321 3.529 -6.327 1.00 96.00 91 LEU A CA 1
ATOM 695 C C . LEU A 1 91 ? 2.165 4.445 -7.212 1.00 96.00 91 LEU A C 1
ATOM 697 O O . LEU A 1 91 ? 1.805 4.650 -8.359 1.00 96.00 91 LEU A O 1
ATOM 701 N N . LEU A 1 92 ? 3.262 5.029 -6.731 1.00 97.00 92 LEU A N 1
ATOM 702 C CA . LEU A 1 92 ? 3.993 6.067 -7.477 1.00 97.00 92 LEU A CA 1
ATOM 703 C C . LEU A 1 92 ? 5.343 5.600 -8.028 1.00 97.00 92 LEU A C 1
ATOM 705 O O . LEU A 1 92 ? 6.008 6.363 -8.732 1.00 97.00 92 LEU A O 1
ATOM 709 N N . PHE A 1 93 ? 5.737 4.353 -7.760 1.00 96.94 93 PHE A N 1
ATOM 710 C CA . PHE A 1 93 ? 6.935 3.761 -8.342 1.00 96.94 93 PHE A CA 1
ATOM 711 C C . PHE A 1 93 ? 6.657 3.211 -9.743 1.00 96.94 93 PHE A C 1
ATOM 713 O O . PHE A 1 93 ? 5.744 2.407 -9.937 1.00 96.94 93 PHE A O 1
ATOM 720 N N . ILE A 1 94 ? 7.476 3.615 -10.718 1.00 95.94 94 ILE A N 1
ATOM 721 C CA . ILE A 1 94 ? 7.274 3.297 -12.141 1.00 95.94 94 ILE A CA 1
ATOM 722 C C . ILE A 1 94 ? 7.124 1.786 -12.402 1.00 95.94 94 ILE A C 1
ATOM 724 O O . ILE A 1 94 ? 6.189 1.423 -13.111 1.00 95.94 94 ILE A O 1
ATOM 728 N N . PRO A 1 95 ? 7.939 0.884 -11.820 1.00 92.75 95 PRO A N 1
ATOM 729 C CA . PRO A 1 95 ? 7.766 -0.556 -12.021 1.00 92.75 95 PRO A CA 1
ATOM 730 C C . PRO A 1 95 ? 6.405 -1.109 -11.575 1.00 92.75 95 PRO A C 1
ATOM 732 O O . PRO A 1 95 ? 5.876 -2.006 -12.224 1.00 92.75 95 PRO A O 1
ATOM 735 N N . HIS A 1 96 ? 5.802 -0.576 -10.506 1.00 92.62 96 HIS A N 1
ATOM 736 C CA . HIS A 1 96 ? 4.456 -0.996 -10.104 1.00 92.62 96 HIS A CA 1
ATOM 737 C C . HIS A 1 96 ? 3.406 -0.460 -11.074 1.00 92.62 96 HIS A C 1
ATOM 739 O O . HIS A 1 96 ? 2.501 -1.186 -11.465 1.00 92.62 96 HIS A O 1
ATOM 745 N N . ILE A 1 97 ? 3.546 0.786 -11.523 1.00 95.56 97 ILE A N 1
ATOM 746 C CA . ILE A 1 97 ? 2.661 1.362 -12.543 1.00 95.56 97 ILE A CA 1
ATOM 747 C C . ILE A 1 97 ? 2.738 0.550 -13.846 1.00 95.56 97 ILE A C 1
ATOM 749 O O . ILE A 1 97 ? 1.718 0.340 -14.501 1.00 95.56 97 ILE A O 1
ATOM 753 N N . GLU A 1 98 ? 3.928 0.067 -14.210 1.00 92.75 98 GLU A N 1
ATOM 754 C CA . GLU A 1 98 ? 4.123 -0.838 -15.344 1.00 92.75 98 GLU A CA 1
ATOM 755 C C . GLU A 1 98 ? 3.313 -2.119 -15.182 1.00 92.75 98 GLU A C 1
ATOM 757 O O . GLU A 1 98 ? 2.555 -2.468 -16.080 1.00 92.75 98 GLU A O 1
ATOM 762 N N . LEU A 1 99 ? 3.381 -2.744 -14.005 1.00 88.62 99 LEU A N 1
ATOM 763 C CA . LEU A 1 99 ? 2.587 -3.927 -13.686 1.00 88.62 99 LEU A CA 1
ATOM 764 C C . LEU A 1 99 ? 1.083 -3.674 -13.885 1.00 88.62 99 LEU A C 1
ATOM 766 O O . LEU A 1 99 ? 0.397 -4.488 -14.503 1.00 88.62 99 LEU A O 1
ATOM 770 N N . PHE A 1 100 ? 0.561 -2.537 -13.405 1.00 91.50 100 PHE A N 1
ATOM 771 C CA . PHE A 1 100 ? -0.845 -2.170 -13.613 1.00 91.50 100 PHE A CA 1
ATOM 772 C C . PHE A 1 100 ? -1.173 -1.954 -15.092 1.00 91.50 100 PHE A C 1
ATOM 774 O O . PHE A 1 100 ? -2.235 -2.378 -15.548 1.00 91.50 100 PHE A O 1
ATOM 781 N N . ARG A 1 101 ? -0.264 -1.342 -15.854 1.00 93.44 101 ARG A N 1
ATOM 782 C CA . ARG A 1 101 ? -0.473 -1.092 -17.281 1.00 93.44 101 ARG A CA 1
ATOM 783 C C . ARG A 1 101 ? -0.452 -2.376 -18.099 1.00 93.44 101 ARG A C 1
ATOM 785 O O . ARG A 1 101 ? -1.312 -2.539 -18.957 1.00 93.44 101 ARG A O 1
ATOM 792 N N . GLU A 1 102 ? 0.473 -3.283 -17.815 1.00 88.62 102 GLU A N 1
ATOM 793 C CA . GLU A 1 102 ? 0.560 -4.589 -18.471 1.00 88.62 102 GLU A CA 1
ATOM 794 C C . GLU A 1 102 ? -0.636 -5.486 -18.109 1.00 88.62 102 GLU A C 1
ATOM 796 O O . GLU A 1 102 ? -1.140 -6.207 -18.965 1.00 88.62 102 GLU A O 1
ATOM 801 N N . THR A 1 103 ? -1.141 -5.400 -16.872 1.00 86.94 103 THR A N 1
ATOM 802 C CA . THR A 1 103 ? -2.240 -6.260 -16.388 1.00 86.94 103 THR A CA 1
ATOM 803 C C . THR A 1 103 ? -3.631 -5.724 -16.744 1.00 86.94 103 THR A C 1
ATOM 805 O O . THR A 1 103 ? -4.513 -6.487 -17.131 1.00 86.94 103 THR A O 1
ATOM 808 N N . PHE A 1 104 ? -3.860 -4.416 -16.594 1.00 90.19 104 PHE A N 1
ATOM 809 C CA . PHE A 1 104 ? -5.186 -3.791 -16.707 1.00 90.19 104 PHE A CA 1
ATOM 810 C C . PHE A 1 104 ? -5.303 -2.783 -17.858 1.00 90.19 104 PHE A C 1
ATOM 812 O O . PHE A 1 104 ? -6.387 -2.250 -18.092 1.00 90.19 104 PHE A O 1
ATOM 819 N N . GLY A 1 105 ? -4.213 -2.485 -18.569 1.00 92.69 105 GLY A N 1
ATOM 820 C CA . GLY A 1 105 ? -4.210 -1.559 -19.705 1.00 92.69 105 GLY A CA 1
ATOM 821 C C . GLY A 1 105 ? -4.219 -0.071 -19.336 1.00 92.69 105 GLY A C 1
ATOM 822 O O . GLY A 1 105 ? -4.307 0.766 -20.232 1.00 92.69 105 GLY A O 1
ATOM 823 N N . PHE A 1 106 ? -4.119 0.289 -18.051 1.00 95.31 106 PHE A N 1
ATOM 824 C CA . PHE A 1 106 ? -4.083 1.686 -17.603 1.00 95.31 106 PHE A CA 1
ATOM 825 C C . PHE A 1 106 ? -2.910 1.966 -16.658 1.00 95.31 106 PHE A C 1
ATOM 827 O O . PHE A 1 106 ? -2.435 1.085 -15.948 1.00 95.31 106 PHE A O 1
ATOM 834 N N . GLY A 1 107 ? -2.455 3.218 -16.637 1.00 94.00 107 GLY A N 1
ATOM 835 C CA . GLY A 1 107 ? -1.385 3.688 -15.762 1.00 94.00 107 GLY A CA 1
ATOM 836 C C . GLY A 1 107 ? -1.466 5.197 -15.557 1.00 94.00 107 GLY A C 1
ATOM 837 O O . GLY A 1 107 ? -2.278 5.881 -16.182 1.00 94.00 107 GLY A O 1
ATOM 838 N N . TRP A 1 108 ? -0.627 5.720 -14.672 1.00 96.12 108 TRP A N 1
ATOM 839 C CA . TRP A 1 108 ? -0.580 7.140 -14.322 1.00 96.12 108 TRP A CA 1
ATOM 840 C C . TRP A 1 108 ? 0.875 7.618 -14.195 1.00 96.12 108 TRP A C 1
ATOM 842 O O . TRP A 1 108 ? 1.791 6.796 -14.209 1.00 96.12 108 TRP A O 1
ATOM 852 N N . PRO A 1 109 ? 1.136 8.934 -14.112 1.00 95.88 109 PRO A N 1
ATOM 853 C CA . PRO A 1 109 ? 2.495 9.440 -13.937 1.00 95.88 109 PRO A CA 1
ATOM 854 C C . PRO A 1 109 ? 3.107 8.998 -12.599 1.00 95.88 109 PRO A C 1
ATOM 856 O O . PRO A 1 109 ? 2.487 9.154 -11.547 1.00 95.88 109 PRO A O 1
ATOM 859 N N . GLY A 1 110 ? 4.331 8.469 -12.645 1.00 96.12 110 GLY A N 1
ATOM 860 C CA . GLY A 1 110 ? 5.114 8.133 -11.455 1.00 96.12 110 GLY A CA 1
ATOM 861 C C . GLY A 1 110 ? 5.880 9.327 -10.881 1.00 96.12 110 GLY A C 1
ATOM 862 O O . GLY A 1 110 ? 5.929 10.407 -11.475 1.00 96.12 110 GLY A O 1
ATOM 863 N N . LEU A 1 111 ? 6.512 9.116 -9.728 1.00 96.25 111 LEU A N 1
ATOM 864 C CA . LEU A 1 111 ? 7.424 10.084 -9.114 1.00 96.25 111 LEU A CA 1
ATOM 865 C C . LEU A 1 111 ? 8.895 9.793 -9.468 1.00 96.25 111 LEU A C 1
ATOM 867 O O . LEU A 1 111 ? 9.237 8.657 -9.800 1.00 96.25 111 LEU A O 1
ATOM 871 N N . PRO A 1 112 ? 9.792 10.793 -9.356 1.00 96.31 112 PRO A N 1
ATOM 872 C CA . PRO A 1 112 ? 11.234 10.574 -9.427 1.00 96.31 112 PRO A CA 1
ATOM 873 C C . PRO A 1 112 ? 11.711 9.545 -8.393 1.00 96.31 112 PRO A C 1
ATOM 875 O O . PRO A 1 112 ? 11.333 9.636 -7.222 1.00 96.31 112 PRO A O 1
ATOM 878 N N . ASN A 1 113 ? 12.607 8.637 -8.801 1.00 95.31 113 ASN A N 1
ATOM 879 C CA . ASN A 1 113 ? 13.136 7.573 -7.934 1.00 95.31 113 ASN A CA 1
ATOM 880 C C . ASN A 1 113 ? 13.609 8.073 -6.558 1.00 95.31 113 ASN A C 1
ATOM 882 O O . ASN A 1 113 ? 13.165 7.496 -5.574 1.00 95.31 113 ASN A O 1
ATOM 886 N N . PRO A 1 114 ? 14.367 9.186 -6.423 1.00 97.06 114 PRO A N 1
ATOM 887 C CA . PRO A 1 114 ? 14.817 9.637 -5.104 1.00 97.06 114 PRO A CA 1
ATOM 888 C C . PRO A 1 114 ? 13.681 9.937 -4.115 1.00 97.06 114 PRO A C 1
ATOM 890 O O . PRO A 1 114 ? 13.851 9.766 -2.910 1.00 97.06 114 PRO A O 1
ATOM 893 N N . ILE A 1 115 ? 12.518 10.383 -4.605 1.00 96.50 115 ILE A N 1
ATOM 894 C CA . ILE A 1 115 ? 11.353 10.669 -3.756 1.00 96.50 115 ILE A CA 1
ATOM 895 C C . ILE A 1 115 ? 10.713 9.363 -3.286 1.00 96.50 115 ILE A C 1
ATOM 897 O O . ILE A 1 115 ? 10.367 9.228 -2.113 1.00 96.50 115 ILE A O 1
ATOM 901 N N . VAL A 1 116 ? 10.576 8.400 -4.198 1.00 97.31 116 VAL A N 1
ATOM 902 C CA . VAL A 1 116 ? 10.036 7.076 -3.885 1.00 97.31 116 VAL A CA 1
ATOM 903 C C . VAL A 1 116 ? 10.965 6.332 -2.927 1.00 97.31 116 VAL A C 1
ATOM 905 O O . VAL A 1 116 ? 10.496 5.805 -1.925 1.00 97.31 116 VAL A O 1
ATOM 908 N N . ASP A 1 117 ? 12.274 6.363 -3.172 1.00 97.38 117 ASP A N 1
ATOM 909 C CA . ASP A 1 117 ? 13.285 5.723 -2.331 1.00 97.38 117 ASP A CA 1
ATOM 910 C C . ASP A 1 117 ? 13.276 6.314 -0.915 1.00 97.38 117 ASP A C 1
ATOM 912 O O . ASP A 1 117 ? 13.279 5.578 0.072 1.00 97.38 117 ASP A O 1
ATOM 916 N N . ALA A 1 118 ? 13.181 7.643 -0.789 1.00 97.62 118 ALA A N 1
ATOM 917 C CA . ALA A 1 118 ? 13.040 8.298 0.508 1.00 97.62 118 ALA A CA 1
ATOM 918 C C . ALA A 1 118 ? 11.756 7.862 1.235 1.00 97.62 118 ALA A C 1
ATOM 920 O O . ALA A 1 118 ? 11.793 7.563 2.430 1.00 97.62 118 ALA A O 1
ATOM 921 N N . ALA A 1 119 ? 10.626 7.781 0.525 1.00 97.50 119 ALA A N 1
ATOM 922 C CA . ALA A 1 119 ? 9.367 7.306 1.092 1.00 97.50 119 ALA A CA 1
ATOM 923 C C . ALA A 1 119 ? 9.446 5.832 1.525 1.00 97.50 119 ALA A C 1
ATOM 925 O O . ALA A 1 119 ? 8.947 5.4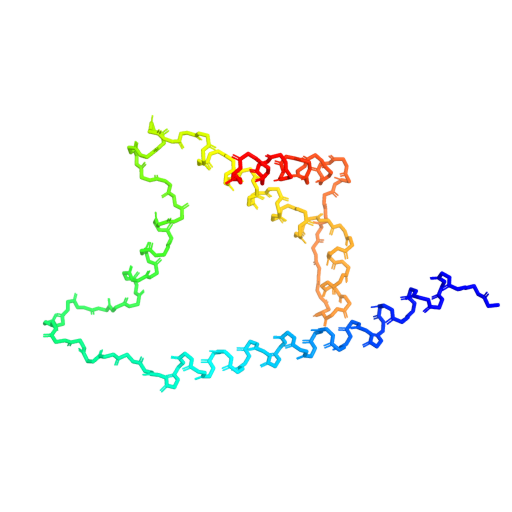86 2.596 1.00 97.50 119 ALA A O 1
ATOM 926 N N . ALA A 1 120 ? 10.115 4.980 0.745 1.00 97.19 120 ALA A N 1
ATOM 927 C CA . ALA A 1 120 ? 10.347 3.579 1.076 1.00 97.19 120 ALA A CA 1
ATOM 928 C C . ALA A 1 120 ? 11.199 3.440 2.345 1.00 97.19 120 ALA A C 1
ATOM 930 O O . ALA A 1 120 ? 10.828 2.701 3.257 1.00 97.19 120 ALA A O 1
ATOM 931 N N . VAL A 1 121 ? 12.293 4.202 2.456 1.00 98.00 121 VAL A N 1
ATOM 932 C CA . VAL A 1 121 ? 13.146 4.222 3.655 1.00 98.00 121 VAL A CA 1
ATOM 933 C C . VAL A 1 121 ? 12.360 4.683 4.881 1.00 98.00 121 VAL A C 1
ATOM 935 O O . VAL A 1 121 ? 12.410 4.022 5.917 1.00 98.00 121 VAL A O 1
ATOM 938 N N . LEU A 1 122 ? 11.589 5.771 4.776 1.00 96.88 122 LEU A N 1
ATOM 939 C CA . LEU A 1 122 ? 10.724 6.233 5.867 1.00 96.88 122 LEU A CA 1
ATOM 940 C C . LEU A 1 122 ? 9.677 5.184 6.251 1.00 96.88 122 LEU A C 1
ATOM 942 O O . LEU A 1 122 ? 9.402 5.001 7.436 1.00 96.88 122 LEU A O 1
ATOM 946 N N . GLY A 1 123 ? 9.131 4.470 5.266 1.00 97.25 123 GLY A N 1
ATOM 947 C CA . GLY A 1 123 ? 8.201 3.372 5.489 1.00 97.25 123 GLY A CA 1
ATOM 948 C C . GLY A 1 123 ? 8.838 2.221 6.267 1.00 97.25 123 GLY A C 1
ATOM 949 O O . GLY A 1 123 ? 8.263 1.757 7.249 1.00 97.25 123 GLY A O 1
ATOM 950 N N . ILE A 1 124 ? 10.051 1.807 5.887 1.00 97.06 124 ILE A N 1
ATOM 951 C CA . ILE A 1 124 ? 10.820 0.764 6.584 1.00 97.06 124 ILE A CA 1
ATOM 952 C C . ILE A 1 124 ? 11.145 1.197 8.017 1.00 97.06 124 ILE A C 1
ATOM 954 O O . ILE A 1 124 ? 10.939 0.423 8.948 1.00 97.06 124 ILE A O 1
ATOM 958 N N . VAL A 1 125 ? 11.599 2.436 8.224 1.00 97.12 125 VAL A N 1
ATOM 959 C CA . VAL A 1 125 ? 11.853 2.977 9.570 1.00 97.12 125 VAL A CA 1
ATOM 960 C C . VAL A 1 125 ? 10.569 2.993 10.404 1.00 97.12 125 VAL A C 1
ATOM 962 O O . VAL A 1 125 ? 10.593 2.592 11.565 1.00 97.12 125 VAL A O 1
ATOM 965 N N . GLY A 1 126 ? 9.442 3.402 9.813 1.00 95.69 126 GLY A N 1
ATOM 966 C CA . GLY A 1 126 ? 8.130 3.367 10.458 1.00 95.69 126 GLY A CA 1
ATOM 967 C C . GLY A 1 126 ? 7.708 1.953 10.859 1.00 95.69 126 GLY A C 1
ATOM 968 O O . GLY A 1 126 ? 7.249 1.755 11.978 1.00 95.69 126 GLY A O 1
ATOM 969 N N . LEU A 1 127 ? 7.925 0.960 9.990 1.00 94.62 127 LEU A N 1
ATOM 970 C CA . LEU A 1 127 ? 7.660 -0.448 10.292 1.00 94.62 127 LEU A CA 1
ATOM 971 C C . LEU A 1 127 ? 8.506 -0.937 11.470 1.00 94.62 127 LEU A C 1
ATOM 973 O O . LEU A 1 127 ? 7.967 -1.510 12.410 1.00 94.62 127 LEU A O 1
ATOM 977 N N . LEU A 1 128 ? 9.816 -0.684 11.436 1.00 95.69 128 LEU A N 1
ATOM 978 C CA . LEU A 1 128 ? 10.737 -1.107 12.493 1.00 95.69 128 LEU A CA 1
ATOM 979 C C . LEU A 1 128 ? 10.424 -0.447 13.839 1.00 95.69 128 LEU A C 1
ATOM 981 O O . LEU A 1 128 ? 10.606 -1.073 14.873 1.00 95.69 128 LEU A O 1
ATOM 985 N N . ALA A 1 129 ? 9.943 0.796 13.832 1.00 92.81 129 ALA A N 1
ATOM 986 C CA . ALA A 1 129 ? 9.522 1.497 15.042 1.00 92.81 129 ALA A CA 1
ATOM 987 C C . ALA A 1 129 ? 8.143 1.052 15.570 1.00 92.81 129 ALA A C 1
ATOM 989 O O . ALA A 1 129 ? 7.786 1.405 16.694 1.00 92.81 129 ALA A O 1
ATOM 990 N N . ALA A 1 130 ? 7.349 0.348 14.756 1.00 88.44 130 ALA A N 1
ATOM 991 C CA . ALA A 1 130 ? 6.015 -0.135 15.112 1.00 88.44 130 ALA A CA 1
ATOM 992 C C . ALA A 1 130 ? 5.992 -1.597 15.602 1.00 88.44 130 ALA A C 1
ATOM 994 O O . ALA A 1 130 ? 4.972 -2.009 16.162 1.00 88.44 130 ALA A O 1
ATOM 995 N N . LEU A 1 131 ? 7.071 -2.356 15.372 1.00 84.81 131 LEU A N 1
ATOM 996 C CA . LEU A 1 131 ? 7.304 -3.711 15.896 1.00 84.81 131 LEU A CA 1
ATOM 997 C C . LEU A 1 131 ? 7.767 -3.672 17.359 1.00 84.81 131 LEU A C 1
ATOM 999 O O . LEU A 1 131 ? 7.336 -4.572 18.112 1.00 84.81 131 LEU A O 1
#

Radius of gyration: 21.01 Å; chains: 1; bounding box: 57×34×46 Å